Protein AF-A0A3N5N1Z4-F1 (afdb_monomer_lite)

Radius of gyration: 12.09 Å; chains: 1; bounding box: 32×16×31 Å

Secondary structure (DSSP, 8-state):
-PPPPEEEEE---TTSSHHHHHHHHTT-GGGGGT-EEEEES-HHHHHHHHHHTT--PPP---SSGGG---

pLDDT: mean 95.23, std 7.31, range [47.59, 98.56]

Foldseek 3Di:
DDDAAEDEAEQPDLVDCSLLVVQVVVLDPVVVVRHRYDYDDDQVSNVVSCVVNVHDDDGDDDPDPVPDDD

Structure (mmCIF, N/CA/C/O backbone):
data_AF-A0A3N5N1Z4-F1
#
_entry.id   AF-A0A3N5N1Z4-F1
#
loop_
_atom_site.group_PDB
_atom_site.id
_atom_site.type_symbol
_atom_site.label_atom_id
_atom_site.label_alt_id
_atom_site.label_comp_id
_atom_site.label_asym_id
_atom_site.label_entity_id
_atom_site.label_seq_id
_atom_site.pdbx_PDB_ins_code
_atom_site.Cartn_x
_atom_site.Cartn_y
_atom_site.Cartn_z
_atom_site.occupancy
_atom_site.B_iso_or_equiv
_atom_site.auth_seq_id
_atom_site.auth_comp_id
_atom_site.auth_asym_id
_atom_site.auth_atom_id
_atom_site.pdbx_PDB_model_num
ATOM 1 N N . MET A 1 1 ? -21.155 2.419 -18.803 1.00 47.59 1 MET A N 1
ATOM 2 C CA . MET A 1 1 ? -20.754 2.382 -17.378 1.00 47.59 1 MET A CA 1
ATOM 3 C C . MET A 1 1 ? -19.280 2.745 -17.294 1.00 47.59 1 MET A C 1
ATOM 5 O O . MET A 1 1 ? -18.475 2.039 -17.889 1.00 47.59 1 MET A O 1
ATOM 9 N N . SER A 1 2 ? -18.914 3.856 -16.650 1.00 63.72 2 SER A N 1
ATOM 10 C CA . SER A 1 2 ? -17.500 4.203 -16.463 1.00 63.72 2 SER A CA 1
ATOM 11 C C . SER A 1 2 ? -16.893 3.273 -15.414 1.00 63.72 2 SER A C 1
ATOM 13 O O . SER A 1 2 ? -17.322 3.268 -14.261 1.00 63.72 2 SER A O 1
ATOM 15 N N . ARG A 1 3 ? -15.922 2.455 -15.817 1.00 87.81 3 ARG A N 1
ATOM 16 C CA . ARG A 1 3 ? -15.178 1.585 -14.900 1.00 87.81 3 ARG A CA 1
ATOM 17 C C . ARG A 1 3 ? -14.390 2.464 -13.920 1.00 87.81 3 ARG A C 1
ATOM 19 O O . ARG A 1 3 ? -13.774 3.433 -14.358 1.00 87.81 3 ARG A O 1
ATOM 26 N N . LEU A 1 4 ? -14.388 2.128 -12.626 1.00 95.81 4 LEU A N 1
ATOM 27 C CA . LEU A 1 4 ? -13.588 2.851 -11.627 1.00 95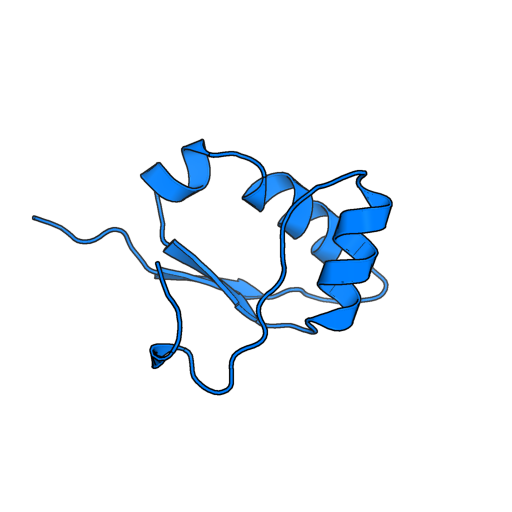.81 4 LEU A CA 1
ATOM 28 C C . LEU A 1 4 ? -12.105 2.893 -12.052 1.00 95.81 4 LEU A C 1
ATOM 30 O O . LEU A 1 4 ? -11.612 1.908 -12.624 1.00 95.81 4 LEU A O 1
ATOM 34 N N . PRO A 1 5 ? -11.376 3.993 -11.803 1.00 96.56 5 PRO A N 1
ATOM 35 C CA . PRO A 1 5 ? -9.978 4.115 -12.203 1.00 96.56 5 PRO A CA 1
ATOM 36 C C . PRO A 1 5 ? -9.093 3.136 -11.426 1.00 96.56 5 PRO A C 1
ATOM 38 O O . PRO A 1 5 ? -9.339 2.872 -10.249 1.00 96.56 5 PRO A O 1
ATOM 41 N N . ILE A 1 6 ? -8.054 2.613 -12.081 1.00 96.44 6 ILE A N 1
ATOM 42 C CA . ILE A 1 6 ? -6.962 1.918 -11.386 1.00 96.44 6 ILE A CA 1
ATOM 43 C C . ILE A 1 6 ? -5.995 2.991 -10.906 1.00 96.44 6 ILE A C 1
ATOM 45 O O . ILE A 1 6 ? -5.561 3.816 -11.709 1.00 96.44 6 ILE A O 1
ATOM 49 N N . ILE A 1 7 ? -5.677 2.991 -9.614 1.00 97.12 7 ILE A N 1
ATOM 50 C CA . ILE A 1 7 ? -4.739 3.950 -9.026 1.00 97.12 7 ILE A CA 1
ATOM 51 C C . ILE A 1 7 ? -3.529 3.178 -8.522 1.00 97.12 7 ILE A C 1
ATOM 53 O O . ILE A 1 7 ? -3.654 2.340 -7.630 1.00 97.12 7 ILE A O 1
ATOM 57 N N . ALA A 1 8 ? -2.367 3.472 -9.101 1.00 97.56 8 ALA A N 1
ATOM 58 C CA . ALA A 1 8 ? -1.098 2.964 -8.612 1.00 97.56 8 ALA A CA 1
ATOM 59 C C . ALA A 1 8 ? -0.701 3.712 -7.331 1.00 97.56 8 ALA A C 1
ATOM 61 O O . ALA A 1 8 ? -0.597 4.938 -7.330 1.00 97.56 8 ALA A O 1
ATOM 62 N N . LEU A 1 9 ? -0.479 2.970 -6.249 1.00 97.94 9 LEU A N 1
ATOM 63 C CA . LEU A 1 9 ? 0.014 3.469 -4.970 1.00 97.94 9 LEU A CA 1
ATOM 64 C C . LEU A 1 9 ? 1.455 2.997 -4.808 1.00 97.94 9 LEU A C 1
ATOM 66 O O . LEU A 1 9 ? 1.702 1.808 -4.616 1.00 97.94 9 LEU A O 1
ATOM 70 N N . THR A 1 10 ? 2.420 3.902 -4.906 1.00 97.88 10 THR A N 1
ATOM 71 C CA . THR A 1 10 ? 3.815 3.559 -4.624 1.00 97.88 10 THR A CA 1
ATOM 72 C C . THR A 1 10 ? 4.010 3.436 -3.114 1.00 97.88 10 THR A C 1
ATOM 74 O O . THR A 1 10 ? 3.574 4.296 -2.352 1.00 97.88 10 THR A O 1
ATOM 77 N N . MET A 1 11 ? 4.654 2.356 -2.667 1.00 98.19 11 MET A N 1
ATOM 78 C CA . MET A 1 11 ? 4.862 2.097 -1.236 1.00 98.19 11 MET A CA 1
ATOM 79 C C . MET A 1 11 ? 5.757 3.150 -0.563 1.00 98.19 11 MET A C 1
ATOM 81 O O . MET A 1 11 ? 5.602 3.430 0.625 1.00 98.19 11 MET A O 1
ATOM 85 N N . GLY A 1 12 ? 6.676 3.740 -1.330 1.00 97.12 12 GLY A N 1
ATOM 86 C CA . GLY A 1 12 ? 7.718 4.616 -0.805 1.00 97.12 12 GLY A CA 1
ATOM 87 C C . GLY A 1 12 ? 8.826 3.825 -0.109 1.00 97.12 12 GLY A C 1
ATOM 88 O O . GLY A 1 12 ? 9.090 2.672 -0.452 1.00 97.12 12 GLY A O 1
ATOM 89 N N . ASP A 1 13 ? 9.485 4.462 0.857 1.00 97.44 13 ASP A N 1
ATOM 90 C CA . ASP A 1 13 ? 10.531 3.834 1.665 1.00 97.44 13 ASP A CA 1
ATOM 91 C C . ASP A 1 13 ? 9.936 2.797 2.633 1.00 97.44 13 ASP A C 1
ATOM 93 O O . ASP A 1 13 ? 9.039 3.100 3.423 1.00 97.44 13 ASP A O 1
ATOM 97 N N . ALA A 1 14 ? 10.475 1.577 2.597 1.00 96.50 14 ALA A N 1
ATOM 98 C CA . ALA A 1 14 ? 10.093 0.482 3.476 1.00 96.50 14 ALA A CA 1
ATOM 99 C C . ALA A 1 14 ? 10.382 0.765 4.963 1.00 96.50 14 ALA A C 1
ATOM 101 O O . ALA A 1 14 ? 9.688 0.220 5.821 1.00 96.50 14 ALA A O 1
ATOM 102 N N . ALA A 1 15 ? 11.388 1.584 5.286 1.00 96.38 15 ALA A N 1
ATOM 103 C CA . ALA A 1 15 ? 11.717 1.958 6.664 1.00 96.38 15 ALA A CA 1
ATOM 104 C C . ALA A 1 15 ? 10.840 3.102 7.205 1.00 96.38 15 ALA A C 1
ATOM 106 O O . ALA A 1 15 ? 10.811 3.338 8.413 1.00 96.38 15 ALA A O 1
ATOM 107 N N . GLY A 1 16 ? 10.130 3.812 6.322 1.00 97.31 16 GLY A N 1
ATOM 108 C CA . GLY A 1 16 ? 9.164 4.837 6.697 1.00 97.31 16 GLY A CA 1
ATOM 109 C C . GLY A 1 16 ? 7.808 4.258 7.108 1.00 97.31 16 GLY A C 1
ATOM 110 O O . GLY A 1 16 ? 7.642 3.050 7.246 1.00 97.31 16 GLY A O 1
ATOM 111 N N . ILE A 1 17 ? 6.820 5.148 7.260 1.00 98.19 17 ILE A N 1
ATOM 112 C CA . ILE A 1 17 ? 5.440 4.798 7.661 1.00 98.19 17 ILE A CA 1
ATOM 113 C C . ILE A 1 17 ? 4.485 4.551 6.477 1.00 98.19 17 ILE A C 1
ATOM 115 O O . ILE A 1 17 ? 3.286 4.335 6.664 1.00 98.19 17 ILE A O 1
ATOM 119 N N . GLY A 1 18 ? 4.987 4.672 5.244 1.00 98.25 18 GLY A N 1
ATOM 120 C CA . GLY A 1 18 ? 4.202 4.517 4.015 1.00 98.25 18 GLY A CA 1
ATOM 121 C C . GLY A 1 18 ? 3.462 3.175 3.929 1.00 98.25 18 GLY A C 1
ATOM 122 O O . GLY A 1 18 ? 2.246 3.188 3.715 1.00 98.25 18 GLY A O 1
ATOM 123 N N . PRO A 1 19 ? 4.137 2.028 4.156 1.00 98.50 19 PRO A N 1
ATOM 124 C CA . PRO A 1 19 ? 3.492 0.717 4.177 1.00 98.50 19 PRO A CA 1
ATOM 125 C C . PRO A 1 19 ? 2.312 0.644 5.158 1.00 98.50 19 PRO A C 1
ATOM 127 O O . PRO A 1 19 ? 1.238 0.162 4.805 1.00 98.50 19 PRO A O 1
ATOM 130 N N . GLU A 1 20 ? 2.473 1.158 6.378 1.00 98.56 20 GLU A N 1
ATOM 131 C CA . GLU A 1 20 ? 1.450 1.129 7.425 1.00 98.56 20 GLU A CA 1
ATOM 132 C C . GLU A 1 20 ? 0.242 2.005 7.063 1.00 98.56 20 GLU A C 1
ATOM 134 O O . GLU A 1 20 ? -0.903 1.596 7.272 1.00 98.56 20 GLU A O 1
ATOM 139 N N . ILE A 1 21 ? 0.474 3.190 6.485 1.00 98.19 21 ILE A N 1
ATOM 140 C CA . ILE A 1 21 ? -0.600 4.074 6.006 1.00 98.19 21 ILE A CA 1
ATOM 141 C C . ILE A 1 21 ? -1.388 3.399 4.882 1.00 98.19 21 ILE A C 1
ATOM 143 O O . ILE A 1 21 ? -2.619 3.415 4.915 1.00 98.19 21 ILE A O 1
ATOM 147 N N . ILE A 1 22 ? -0.702 2.773 3.920 1.00 98.38 22 ILE A N 1
ATOM 148 C CA . ILE A 1 22 ? -1.346 2.041 2.822 1.00 98.38 22 ILE A CA 1
ATOM 149 C C . ILE A 1 22 ? -2.242 0.936 3.381 1.00 98.38 22 ILE A C 1
ATOM 151 O O . ILE A 1 22 ? -3.416 0.867 3.018 1.00 98.38 22 ILE A O 1
ATOM 155 N N . MET A 1 23 ? -1.734 0.113 4.303 1.00 98.19 23 MET A N 1
ATOM 156 C CA . MET A 1 23 ? -2.518 -0.986 4.875 1.00 98.19 23 MET A CA 1
ATOM 157 C C . MET A 1 23 ? -3.740 -0.494 5.659 1.00 98.19 23 MET A C 1
ATOM 159 O O . MET A 1 23 ? -4.804 -1.102 5.558 1.00 98.19 23 MET A O 1
ATOM 163 N N . ARG A 1 24 ? -3.643 0.622 6.396 1.00 97.56 24 ARG A N 1
ATOM 164 C CA . ARG A 1 24 ? -4.818 1.214 7.064 1.00 97.56 24 ARG A CA 1
ATOM 165 C C . ARG A 1 24 ? -5.835 1.747 6.058 1.00 97.56 24 ARG A C 1
ATOM 167 O O . ARG A 1 24 ? -7.014 1.428 6.173 1.00 97.56 24 ARG A O 1
ATOM 174 N N . ALA A 1 25 ? -5.387 2.515 5.066 1.00 97.31 25 ALA A N 1
ATOM 175 C CA . ALA A 1 25 ? -6.265 3.115 4.064 1.00 97.31 25 ALA A CA 1
ATOM 176 C C . ALA A 1 25 ? -7.021 2.048 3.259 1.00 97.31 25 ALA A C 1
ATOM 178 O O . ALA A 1 25 ? -8.234 2.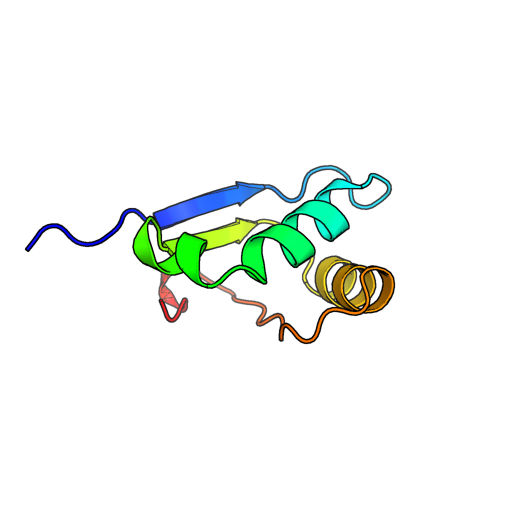144 3.092 1.00 97.31 25 ALA A O 1
ATOM 179 N N . LEU A 1 26 ? -6.331 0.989 2.825 1.00 97.25 26 LEU A N 1
ATOM 180 C CA . LEU A 1 26 ? -6.946 -0.125 2.096 1.00 97.25 26 LEU A CA 1
ATOM 181 C C . LEU A 1 26 ? -7.852 -1.004 2.974 1.00 97.25 26 LEU A C 1
ATOM 183 O O . LEU A 1 26 ? -8.578 -1.843 2.452 1.00 97.25 26 LEU A O 1
ATOM 187 N N . GLY A 1 27 ? -7.863 -0.799 4.294 1.00 96.00 27 GLY A N 1
ATOM 188 C CA . GLY A 1 27 ? -8.831 -1.426 5.194 1.00 96.00 27 GLY A CA 1
ATOM 189 C C . GLY A 1 27 ? -10.221 -0.790 5.116 1.00 96.00 27 GLY A C 1
ATOM 190 O O . GLY A 1 27 ? -11.195 -1.378 5.585 1.00 96.00 27 GLY A O 1
ATOM 191 N N . HIS A 1 28 ? -10.339 0.404 4.530 1.00 96.31 28 HIS A N 1
ATOM 192 C CA . HIS A 1 28 ? -11.598 1.132 4.446 1.00 96.31 28 HIS A CA 1
ATOM 193 C C . HIS A 1 28 ? -12.362 0.748 3.171 1.00 96.31 28 HIS A C 1
ATOM 195 O O . HIS A 1 28 ? -11.946 1.058 2.053 1.00 96.31 28 HIS A O 1
ATOM 201 N N . ALA A 1 29 ? -13.534 0.125 3.331 1.00 94.56 29 ALA A N 1
ATOM 202 C CA . ALA A 1 29 ? -14.355 -0.351 2.211 1.00 94.56 29 ALA A CA 1
ATOM 203 C C . ALA A 1 29 ? -14.765 0.760 1.217 1.00 94.56 29 ALA A C 1
ATOM 205 O O . ALA A 1 29 ? -14.941 0.500 0.027 1.00 94.56 29 ALA A O 1
ATOM 206 N N . GLU A 1 30 ? -14.875 2.008 1.679 1.00 96.69 30 GLU A N 1
ATOM 207 C CA . GLU A 1 30 ? -15.216 3.175 0.852 1.00 96.69 30 GLU A CA 1
ATOM 208 C C . GLU A 1 30 ? -14.183 3.480 -0.247 1.00 96.69 30 GLU A C 1
ATOM 210 O O . GLU A 1 30 ? -14.532 4.070 -1.271 1.00 96.69 30 GLU A O 1
ATOM 215 N N . ILE A 1 31 ? -12.925 3.053 -0.081 1.00 96.25 31 ILE A N 1
ATOM 216 C CA . ILE A 1 31 ? -11.877 3.239 -1.095 1.00 96.25 31 ILE A CA 1
ATOM 217 C C . ILE A 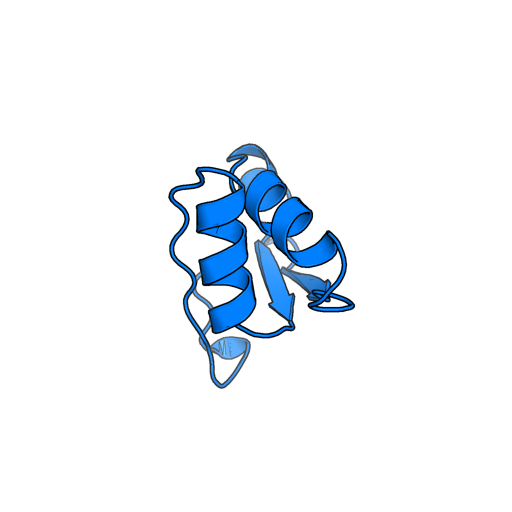1 31 ? -12.230 2.473 -2.373 1.00 96.25 31 ILE A C 1
ATOM 219 O O . ILE A 1 31 ? -12.137 3.017 -3.475 1.00 96.25 31 ILE A O 1
ATOM 223 N N . TYR A 1 32 ? -12.743 1.251 -2.228 1.00 95.12 32 TYR A N 1
ATOM 224 C CA . TYR A 1 32 ? -13.123 0.381 -3.344 1.00 95.12 32 TYR A CA 1
ATOM 225 C C . TYR A 1 32 ? -14.385 0.852 -4.084 1.00 95.12 32 TYR A C 1
ATOM 227 O O . TYR A 1 32 ? -14.668 0.389 -5.185 1.00 95.12 32 TYR A O 1
ATOM 235 N N . GLN A 1 33 ? -15.127 1.813 -3.520 1.00 95.50 33 GLN A N 1
ATOM 236 C CA . GLN A 1 33 ? -16.235 2.487 -4.209 1.00 95.50 33 GLN A CA 1
ATOM 237 C C . GLN A 1 33 ? -15.751 3.619 -5.129 1.00 95.50 33 GLN A C 1
ATOM 239 O O . GLN A 1 33 ? -16.507 4.093 -5.976 1.00 95.50 33 GLN A O 1
ATOM 244 N N . ARG A 1 34 ? -14.501 4.070 -4.964 1.00 95.50 34 ARG A N 1
ATOM 245 C CA . ARG A 1 34 ? -13.932 5.236 -5.659 1.00 95.50 34 ARG A CA 1
ATOM 246 C C . ARG A 1 34 ? -12.845 4.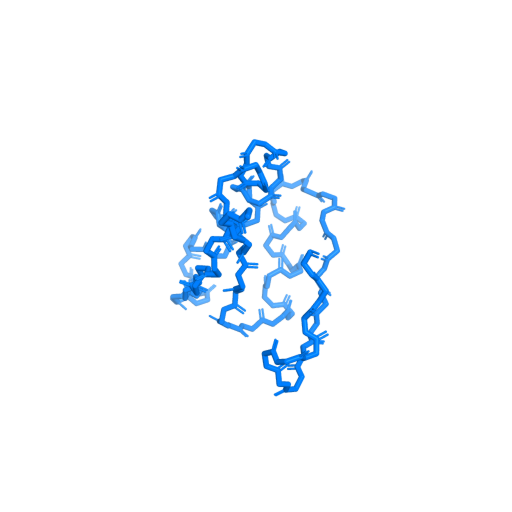852 -6.652 1.00 95.50 34 ARG A C 1
ATOM 248 O O . ARG A 1 34 ? -12.689 5.519 -7.674 1.00 95.50 34 ARG A O 1
ATOM 255 N N . CYS A 1 35 ? -12.091 3.794 -6.374 1.00 96.44 35 CYS A N 1
ATOM 256 C CA . CYS A 1 35 ? -11.010 3.343 -7.236 1.00 96.44 35 CYS A CA 1
ATOM 257 C C . CYS A 1 35 ? -10.722 1.849 -7.080 1.00 96.44 35 CYS A C 1
ATOM 259 O O . CYS A 1 35 ? -11.298 1.144 -6.257 1.00 96.44 35 CYS A O 1
ATOM 261 N N . ARG A 1 36 ? -9.801 1.380 -7.914 1.00 96.50 36 ARG A N 1
ATOM 262 C CA . ARG A 1 36 ? -9.237 0.037 -7.911 1.00 96.50 36 ARG A CA 1
ATOM 263 C C . ARG A 1 36 ? -7.749 0.162 -7.564 1.00 96.50 36 ARG A C 1
ATOM 265 O O . ARG A 1 36 ? -6.940 0.384 -8.468 1.00 96.50 36 ARG A O 1
ATOM 272 N N . PRO A 1 37 ? -7.387 0.157 -6.272 1.00 97.19 37 PRO A N 1
ATOM 273 C CA . PRO A 1 37 ? -6.021 0.435 -5.850 1.00 97.19 37 PRO A CA 1
ATOM 274 C C . PRO A 1 37 ? -5.085 -0.722 -6.215 1.00 97.19 37 PRO A C 1
ATOM 276 O O . PRO A 1 37 ? -5.422 -1.889 -6.024 1.00 97.19 37 PRO A O 1
ATOM 279 N N . LEU A 1 38 ? -3.896 -0.391 -6.715 1.00 97.81 38 LEU A N 1
ATOM 280 C CA . LEU A 1 38 ? -2.813 -1.334 -6.983 1.00 97.81 38 LEU A CA 1
ATOM 281 C C . LEU A 1 38 ? -1.542 -0.819 -6.309 1.00 97.81 38 LEU A C 1
ATOM 283 O O . LEU A 1 38 ? -1.055 0.253 -6.656 1.00 97.81 38 LEU A O 1
ATOM 287 N N . VAL A 1 39 ? -1.004 -1.568 -5.349 1.00 98.19 39 VAL A N 1
ATOM 288 C CA . VAL A 1 39 ? 0.217 -1.164 -4.641 1.00 98.19 39 VAL A CA 1
ATOM 289 C C . VAL A 1 39 ? 1.446 -1.639 -5.411 1.00 98.19 39 VAL A C 1
ATOM 291 O O . VAL A 1 39 ? 1.541 -2.812 -5.765 1.00 98.19 39 VAL A O 1
ATOM 294 N N . ILE A 1 40 ? 2.391 -0.731 -5.646 1.00 97.94 40 ILE A N 1
ATOM 295 C CA . ILE A 1 40 ? 3.708 -1.011 -6.225 1.00 97.94 40 ILE A CA 1
ATOM 296 C C . ILE A 1 40 ? 4.733 -0.907 -5.095 1.00 97.94 40 ILE A C 1
ATOM 298 O O . ILE A 1 40 ? 5.004 0.184 -4.586 1.00 97.94 40 ILE A O 1
ATOM 302 N N . GLY A 1 41 ? 5.281 -2.047 -4.681 1.00 97.19 41 GLY A N 1
ATOM 303 C CA . GLY A 1 41 ? 6.200 -2.139 -3.551 1.00 97.19 41 GLY A CA 1
ATOM 304 C C . GLY A 1 41 ? 6.533 -3.582 -3.188 1.00 97.19 41 GLY A C 1
ATOM 305 O O . GLY A 1 41 ? 6.357 -4.490 -3.998 1.00 97.19 41 GLY A O 1
ATOM 306 N N . ASP A 1 42 ? 6.996 -3.782 -1.956 1.00 97.94 42 ASP A N 1
ATOM 307 C CA . ASP A 1 42 ? 7.388 -5.094 -1.446 1.00 97.94 42 ASP A CA 1
ATOM 308 C C . ASP A 1 42 ? 6.240 -5.766 -0.676 1.00 97.94 42 ASP A C 1
ATOM 310 O O . ASP A 1 42 ? 5.698 -5.221 0.291 1.00 97.94 42 ASP A O 1
ATOM 314 N N . ALA A 1 43 ? 5.865 -6.972 -1.103 1.00 97.88 43 ALA A N 1
ATOM 315 C CA . ALA A 1 43 ? 4.738 -7.694 -0.522 1.00 97.88 43 ALA A CA 1
ATOM 316 C C . ALA A 1 43 ? 5.000 -8.141 0.925 1.00 97.88 43 ALA A C 1
ATOM 318 O O . ALA A 1 43 ? 4.094 -8.055 1.755 1.00 97.88 43 ALA A O 1
ATOM 319 N N . ALA A 1 44 ? 6.219 -8.583 1.247 1.00 97.94 44 ALA A N 1
ATOM 320 C CA . ALA A 1 44 ? 6.562 -9.032 2.595 1.00 97.94 44 ALA A CA 1
ATOM 321 C C . ALA A 1 44 ? 6.542 -7.855 3.583 1.00 97.94 44 ALA A C 1
ATOM 323 O O . ALA A 1 44 ? 6.044 -7.981 4.705 1.00 97.94 44 ALA A O 1
ATOM 324 N N . ARG A 1 45 ? 6.993 -6.672 3.150 1.00 98.25 45 ARG A N 1
ATOM 325 C CA . ARG A 1 45 ? 6.938 -5.456 3.959 1.00 98.25 45 ARG A CA 1
ATOM 326 C C . ARG A 1 45 ? 5.506 -5.009 4.224 1.00 98.25 45 ARG A C 1
ATOM 328 O O . ARG A 1 45 ? 5.207 -4.645 5.358 1.00 98.25 45 ARG A O 1
ATOM 335 N N . LEU A 1 46 ? 4.620 -5.081 3.230 1.00 98.44 46 LEU A N 1
ATOM 336 C CA . LEU A 1 46 ? 3.194 -4.777 3.404 1.00 98.44 46 LEU A CA 1
ATOM 337 C C . LEU A 1 46 ? 2.499 -5.773 4.345 1.00 98.44 46 LEU A C 1
ATOM 339 O O . LEU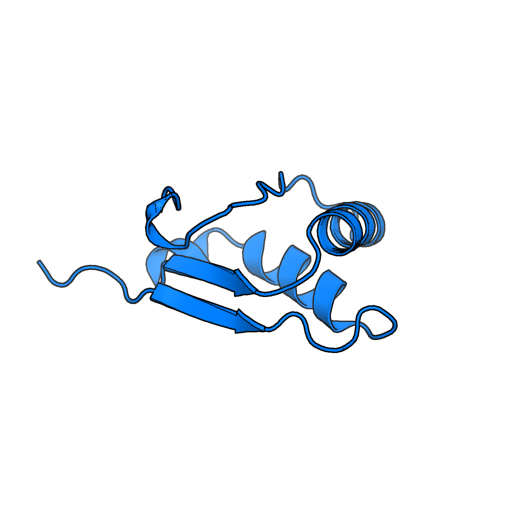 A 1 46 ? 1.679 -5.364 5.165 1.00 98.44 46 LEU A O 1
ATOM 343 N N . GLN A 1 47 ? 2.850 -7.062 4.285 1.00 98.19 47 GLN A N 1
ATOM 344 C CA . GLN A 1 47 ? 2.346 -8.070 5.229 1.00 98.19 47 GLN A CA 1
ATOM 345 C C . GLN A 1 47 ? 2.783 -7.755 6.664 1.00 98.19 47 GLN A C 1
ATOM 347 O O . GLN A 1 47 ? 1.956 -7.760 7.575 1.00 98.19 47 GLN A O 1
ATOM 352 N N . LEU A 1 48 ? 4.058 -7.411 6.864 1.00 97.94 48 LEU A N 1
ATOM 353 C CA . LEU A 1 48 ? 4.565 -6.983 8.168 1.00 97.94 48 LEU A CA 1
ATOM 354 C C . LEU A 1 48 ? 3.860 -5.709 8.657 1.00 97.94 48 LEU A C 1
ATOM 356 O O . LEU A 1 48 ? 3.417 -5.652 9.801 1.00 97.94 48 LEU A O 1
ATOM 360 N N . ALA A 1 49 ? 3.706 -4.712 7.784 1.00 98.25 49 ALA A N 1
ATOM 361 C CA . ALA A 1 49 ? 3.013 -3.468 8.099 1.00 98.25 49 ALA A CA 1
ATOM 362 C C . ALA A 1 49 ? 1.547 -3.708 8.493 1.00 98.25 49 ALA A C 1
ATOM 364 O O . ALA A 1 49 ? 1.056 -3.072 9.424 1.00 98.25 49 ALA A O 1
ATOM 365 N N . CYS A 1 50 ? 0.865 -4.662 7.850 1.00 98.06 50 CYS A N 1
ATOM 366 C CA . CYS A 1 50 ? -0.488 -5.076 8.221 1.00 98.06 50 CYS A CA 1
ATOM 367 C C . CYS A 1 50 ? -0.550 -5.563 9.674 1.00 98.06 50 CYS A C 1
ATOM 369 O O . CYS A 1 50 ? -1.419 -5.129 10.431 1.00 98.06 50 CYS A O 1
ATOM 371 N N . SER A 1 51 ? 0.407 -6.397 10.087 1.00 96.88 51 SER A N 1
ATOM 372 C CA . SER A 1 51 ? 0.523 -6.858 11.474 1.00 96.88 51 SER A CA 1
ATOM 373 C C . SER A 1 51 ? 0.799 -5.700 12.440 1.00 96.88 51 SER A C 1
ATOM 375 O O . SER A 1 51 ? 0.166 -5.621 13.489 1.00 96.88 51 SER A O 1
ATOM 377 N N . CYS A 1 52 ? 1.671 -4.751 12.076 1.00 96.75 52 CYS A N 1
ATOM 378 C CA . CYS A 1 52 ? 1.973 -3.570 12.898 1.00 96.75 52 CYS A CA 1
ATOM 379 C C . CYS A 1 52 ? 0.748 -2.678 13.158 1.00 96.75 52 CYS A C 1
ATOM 381 O O . CYS A 1 52 ? 0.676 -2.007 14.188 1.00 96.75 52 CYS A O 1
ATOM 383 N N . VAL A 1 53 ? -0.215 -2.652 12.233 1.00 97.06 53 VAL A N 1
ATOM 384 C CA . VAL A 1 53 ? -1.436 -1.841 12.357 1.00 97.06 53 VAL A CA 1
ATOM 385 C C . VAL A 1 53 ? -2.636 -2.618 12.904 1.00 97.06 53 VAL A C 1
ATOM 387 O O . VAL A 1 53 ? -3.729 -2.054 12.946 1.00 97.06 53 VAL A O 1
ATOM 390 N N . ASN A 1 54 ? -2.442 -3.870 13.343 1.00 95.62 54 ASN A N 1
ATOM 391 C CA . ASN A 1 54 ? -3.504 -4.812 13.724 1.00 95.62 54 ASN A CA 1
ATOM 392 C C . ASN A 1 54 ? -4.565 -4.995 12.618 1.00 95.62 54 ASN A C 1
ATOM 394 O O . ASN A 1 54 ? -5.755 -5.146 12.896 1.00 95.62 54 ASN A O 1
ATOM 398 N N . GLY A 1 55 ? -4.137 -4.932 11.354 1.00 94.44 55 GLY A N 1
ATOM 399 C CA . GLY A 1 55 ? -4.989 -5.137 10.188 1.00 94.44 55 GLY A CA 1
ATOM 400 C C . GLY A 1 55 ? -5.171 -6.617 9.852 1.00 94.44 55 GLY A C 1
ATOM 401 O O . GLY A 1 55 ? -4.373 -7.464 10.245 1.00 94.44 55 GLY A O 1
ATOM 402 N N . GLN A 1 56 ? -6.210 -6.923 9.074 1.00 94.88 56 GLN A N 1
ATOM 403 C CA . GLN A 1 56 ? -6.558 -8.290 8.648 1.00 94.88 56 GLN A CA 1
ATOM 404 C C . GLN A 1 56 ? -6.509 -8.470 7.121 1.00 94.88 56 GLN A C 1
ATOM 406 O O . GLN A 1 56 ? -7.059 -9.425 6.577 1.00 94.88 56 GLN A O 1
ATOM 411 N N . LEU A 1 57 ? -5.880 -7.533 6.409 1.00 96.00 57 LEU A N 1
ATOM 412 C CA . LEU A 1 57 ? -5.805 -7.570 4.953 1.00 96.00 57 LEU A CA 1
ATOM 413 C C . LEU A 1 57 ? -4.802 -8.624 4.480 1.00 96.00 57 LEU A C 1
ATOM 415 O O . LEU A 1 57 ? -3.665 -8.683 4.946 1.00 96.00 57 LEU A O 1
ATOM 419 N N . ALA A 1 58 ? -5.207 -9.409 3.485 1.00 95.44 58 ALA A N 1
ATOM 420 C CA . ALA A 1 58 ? -4.305 -10.304 2.777 1.00 95.44 58 ALA A CA 1
ATOM 421 C C . ALA A 1 58 ? -3.570 -9.549 1.660 1.00 95.44 58 ALA A C 1
ATOM 423 O O . ALA A 1 58 ? -4.189 -8.865 0.844 1.00 95.44 58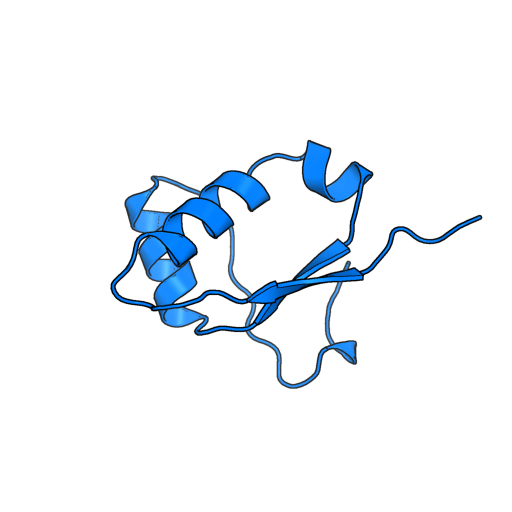 ALA A O 1
ATOM 424 N N . VAL A 1 59 ? -2.250 -9.722 1.585 1.00 97.12 59 VAL A N 1
ATOM 425 C CA . VAL A 1 59 ? -1.426 -9.176 0.497 1.00 97.12 59 VAL A CA 1
ATOM 426 C C . VAL A 1 59 ? -1.170 -10.272 -0.530 1.00 97.12 59 VAL A C 1
ATOM 428 O O . VAL A 1 59 ? -0.589 -11.309 -0.204 1.00 97.12 59 VAL A O 1
ATOM 431 N N . ARG A 1 60 ? -1.573 -10.029 -1.780 1.00 96.81 60 ARG A N 1
ATOM 432 C CA . ARG A 1 60 ? -1.319 -10.922 -2.915 1.00 96.81 60 ARG A CA 1
ATOM 433 C C . ARG A 1 60 ? -0.272 -10.306 -3.839 1.00 96.81 60 ARG A C 1
ATOM 435 O O . ARG A 1 60 ? -0.572 -9.339 -4.532 1.00 96.81 60 ARG A O 1
ATOM 442 N N . ALA A 1 61 ? 0.927 -10.883 -3.860 1.00 97.38 61 ALA A N 1
ATOM 443 C CA . ALA A 1 61 ? 1.966 -10.512 -4.818 1.00 97.38 61 ALA A CA 1
ATOM 444 C C . ALA A 1 61 ? 1.565 -10.933 -6.243 1.00 97.38 61 ALA A C 1
ATOM 446 O O . ALA A 1 61 ? 0.944 -11.983 -6.425 1.00 97.38 61 ALA A O 1
ATOM 447 N N . LEU A 1 62 ? 1.908 -10.109 -7.234 1.00 96.88 62 LEU A N 1
ATOM 448 C CA . LEU A 1 62 ? 1.581 -10.303 -8.649 1.00 96.88 62 LEU A CA 1
ATOM 449 C C . LEU A 1 62 ? 2.838 -10.142 -9.502 1.00 96.88 62 LEU A C 1
ATOM 451 O O . LEU A 1 62 ? 3.712 -9.355 -9.144 1.00 96.88 62 LEU A O 1
ATOM 455 N N . ALA A 1 63 ? 2.903 -10.866 -10.621 1.00 94.50 63 ALA A N 1
ATOM 456 C CA . ALA A 1 63 ? 3.970 -10.712 -11.607 1.00 94.50 63 ALA A CA 1
ATOM 457 C C . ALA A 1 63 ? 3.649 -9.595 -12.612 1.00 94.50 63 ALA A C 1
ATOM 459 O O . ALA A 1 63 ? 4.537 -8.823 -12.964 1.00 94.50 63 ALA A O 1
ATOM 460 N N . ASP A 1 64 ? 2.380 -9.477 -13.020 1.00 95.31 64 ASP A N 1
ATOM 461 C CA . ASP A 1 64 ? 1.906 -8.447 -13.943 1.00 95.31 64 ASP A CA 1
ATOM 462 C C . ASP A 1 64 ? 0.647 -7.734 -13.395 1.00 95.31 64 ASP A C 1
ATOM 464 O O . ASP A 1 64 ? -0.212 -8.375 -12.776 1.00 95.31 64 ASP A O 1
ATOM 468 N N . PRO A 1 65 ? 0.478 -6.412 -13.610 1.00 92.69 65 PRO A N 1
ATOM 469 C CA . PRO A 1 65 ? -0.756 -5.699 -13.265 1.00 92.69 65 PRO A CA 1
ATOM 470 C C . PRO A 1 65 ? -2.033 -6.300 -13.875 1.00 92.69 65 PRO A C 1
ATOM 472 O O . PRO A 1 65 ? -3.111 -6.149 -13.296 1.00 92.69 65 PRO A O 1
ATOM 475 N N . ALA A 1 66 ? -1.940 -6.979 -15.021 1.00 93.69 66 ALA A N 1
ATOM 476 C CA . ALA A 1 66 ? -3.053 -7.665 -15.671 1.00 93.69 66 ALA A CA 1
ATOM 477 C C . ALA A 1 66 ? -3.591 -8.851 -14.853 1.00 93.69 66 ALA A C 1
ATOM 479 O O . ALA A 1 66 ? -4.764 -9.198 -14.993 1.00 93.69 66 ALA A O 1
ATOM 480 N N . ASP A 1 67 ? -2.787 -9.424 -13.951 1.00 95.38 67 ASP A N 1
ATOM 481 C CA . ASP A 1 67 ? -3.201 -10.522 -13.069 1.00 95.38 67 ASP A CA 1
ATOM 482 C C . ASP A 1 67 ? -4.068 -10.044 -11.890 1.00 95.38 67 ASP A C 1
ATOM 484 O O . ASP A 1 67 ? -4.629 -10.852 -11.132 1.00 95.38 67 ASP A O 1
ATOM 488 N N . ALA A 1 68 ? -4.171 -8.726 -11.687 1.00 93.19 68 ALA A N 1
ATOM 489 C CA . ALA A 1 68 ? -4.923 -8.131 -10.593 1.00 93.19 68 ALA A CA 1
ATOM 490 C C . ALA A 1 68 ? -6.422 -8.454 -10.691 1.00 93.19 68 ALA A C 1
ATOM 492 O O . ALA A 1 68 ? -7.066 -8.305 -11.730 1.00 93.19 68 ALA A O 1
ATOM 493 N N . ARG A 1 69 ? -6.995 -8.875 -9.560 1.00 89.19 69 ARG A N 1
ATOM 494 C CA . ARG A 1 69 ? -8.443 -9.018 -9.391 1.00 89.19 69 ARG A CA 1
ATOM 495 C C . ARG A 1 69 ? -8.924 -7.767 -8.673 1.00 89.19 69 ARG A C 1
ATOM 497 O O . ARG A 1 69 ? -8.501 -7.532 -7.544 1.00 89.19 69 ARG A O 1
ATOM 504 N N . PHE A 1 70 ? -9.734 -6.972 -9.360 1.00 85.12 70 PHE A N 1
ATOM 505 C CA . PHE A 1 70 ? -10.303 -5.737 -8.839 1.00 85.12 70 PHE A CA 1
ATOM 506 C C . PHE A 1 70 ? -11.805 -5.858 -8.630 1.00 85.12 70 PHE A C 1
ATOM 508 O O . PHE A 1 70 ? -12.426 -6.604 -9.423 1.00 85.12 70 PHE A O 1
#

Sequence (70 aa):
MSRLPIIALTMGDAAGIGPEIIMRALGHAEIYQRCRPLVIGDAARLQLACSCVNGQLAVRALADPADARF